Protein AF-A0A973A8Q6-F1 (afdb_monomer)

Mean predicted aligned error: 3.45 Å

pLD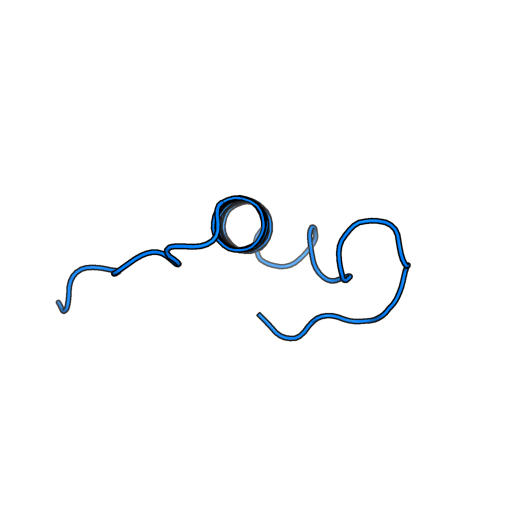DT: mean 91.65, std 7.45, range [57.03, 96.62]

Radius of gyration: 10.57 Å; Cα contacts (8 Å, |Δi|>4): 27; chains: 1; bounding box: 20×17×29 Å

Foldseek 3Di:
DPPDDADPDPVRRVLVVQCVVVVNPPSQADPPPNHGDDD

Sequence (39 aa):
MTEYIPPTIEWVRKQVELYEASGGTQGSTLMETGMPCII

Solvent-accessible surface area (backbone atoms only — not comparable to full-atom values): 2546 Å² total; per-residue (Å²): 129,84,77,86,80,74,61,88,49,65,70,60,36,56,36,51,52,41,17,62,76,50,74,65,77,37,60,54,31,46,77,90,72,72,42,81,44,92,129

Secondary structure (DSSP, 8-state):
-PPP---SSHHHHHHHHHHHHTTTSSS-BSTTS--B---

Nearest PDB structures (foldseek):
  3r5y-assembly3_C  TM=8.215E-01  e=3.493E-01  Nocardia farcinica

Organism: NCBI:txid2030880

Structure (mmCIF, N/CA/C/O backbone):
data_AF-A0A973A8Q6-F1
#
_entry.id   AF-A0A973A8Q6-F1
#
loop_
_atom_site.group_PDB
_atom_site.id
_atom_site.type_symbol
_atom_site.label_atom_id
_atom_site.label_alt_id
_atom_site.label_comp_id
_atom_site.label_asym_id
_atom_site.label_entity_id
_atom_site.label_seq_id
_atom_site.pdbx_PDB_ins_code
_atom_site.Cartn_x
_atom_site.Cartn_y
_atom_site.Cartn_z
_atom_site.occupancy
_atom_site.B_iso_or_equiv
_atom_site.auth_seq_id
_atom_site.auth_comp_id
_atom_site.auth_asym_id
_atom_site.auth_atom_id
_atom_site.pdbx_PDB_model_num
ATOM 1 N N . MET A 1 1 ? -13.678 -3.732 -23.951 1.00 57.03 1 MET A N 1
ATOM 2 C CA . MET A 1 1 ? -13.038 -3.470 -22.649 1.00 57.03 1 MET A CA 1
ATOM 3 C C . MET A 1 1 ? -11.611 -3.089 -22.950 1.00 57.03 1 MET A C 1
ATOM 5 O O . MET A 1 1 ? -10.947 -3.857 -23.632 1.00 57.03 1 MET A O 1
ATOM 9 N N . THR A 1 2 ? -11.183 -1.889 -22.574 1.00 69.81 2 THR A N 1
ATOM 10 C CA . THR A 1 2 ? -9.762 -1.542 -22.642 1.00 69.81 2 THR A CA 1
ATOM 11 C C . THR A 1 2 ? -9.055 -2.431 -21.631 1.00 69.81 2 THR A C 1
ATOM 13 O O . THR A 1 2 ? -9.487 -2.505 -20.482 1.00 69.81 2 THR A O 1
ATOM 16 N N . GLU A 1 3 ? -8.052 -3.176 -22.076 1.00 85.75 3 GLU A N 1
ATOM 17 C CA . GLU A 1 3 ? -7.240 -3.994 -21.182 1.00 85.75 3 GLU A CA 1
ATOM 18 C C . GLU A 1 3 ? -6.579 -3.081 -20.144 1.00 85.75 3 GLU A C 1
ATOM 20 O O . GLU A 1 3 ? -6.149 -1.972 -20.474 1.00 85.75 3 GLU A O 1
ATOM 25 N N . TYR A 1 4 ? -6.541 -3.514 -18.884 1.00 84.06 4 TYR A N 1
ATOM 26 C CA . TYR A 1 4 ? -5.836 -2.771 -17.849 1.00 84.06 4 TYR A CA 1
ATOM 27 C C . TYR A 1 4 ? -4.349 -2.739 -18.201 1.00 84.06 4 TYR A C 1
ATOM 29 O O . TYR A 1 4 ? -3.713 -3.786 -18.325 1.00 84.06 4 TYR A O 1
ATOM 37 N N . ILE A 1 5 ? -3.803 -1.536 -18.381 1.00 88.88 5 ILE A N 1
ATOM 38 C CA . ILE A 1 5 ? -2.371 -1.346 -18.593 1.00 88.88 5 ILE A CA 1
ATOM 39 C C . ILE A 1 5 ? -1.764 -1.026 -17.229 1.00 88.88 5 ILE A C 1
ATOM 41 O O . ILE A 1 5 ? -1.953 0.082 -16.722 1.00 88.88 5 ILE A O 1
ATOM 45 N N . PRO A 1 6 ? -1.050 -1.978 -16.616 1.00 86.31 6 PRO A N 1
ATOM 46 C CA . PRO A 1 6 ? -0.525 -1.785 -15.282 1.00 86.31 6 PRO A CA 1
ATOM 47 C C . PRO A 1 6 ? 0.612 -0.752 -15.271 1.00 86.31 6 PRO A C 1
ATOM 49 O O . PRO A 1 6 ? 1.366 -0.648 -16.247 1.00 86.31 6 PRO A O 1
ATOM 52 N N . PRO A 1 7 ? 0.814 -0.051 -14.143 1.00 90.44 7 PRO A N 1
ATOM 53 C CA . PRO A 1 7 ? 1.954 0.832 -13.947 1.00 90.44 7 PRO A CA 1
ATOM 54 C C . PRO A 1 7 ? 3.285 0.129 -14.248 1.00 90.44 7 PRO A C 1
ATOM 56 O O . PRO A 1 7 ? 3.509 -1.031 -13.877 1.00 90.44 7 PRO A O 1
ATOM 59 N N . THR A 1 8 ? 4.200 0.841 -14.906 1.00 94.69 8 THR A N 1
ATOM 60 C CA . THR A 1 8 ? 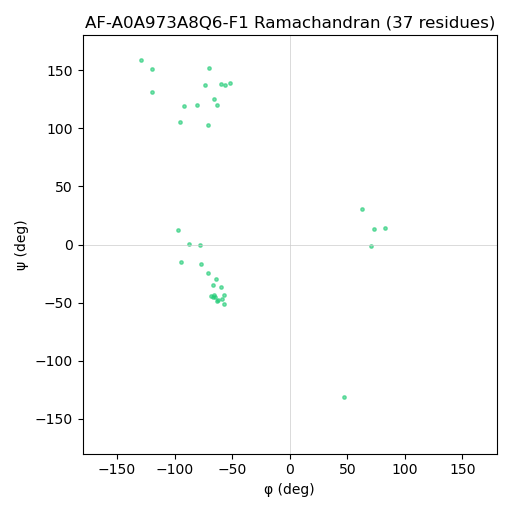5.561 0.345 -15.182 1.00 94.69 8 THR A CA 1
ATOM 61 C C . THR A 1 8 ? 6.414 0.276 -13.919 1.00 94.69 8 THR A C 1
ATOM 63 O O . THR A 1 8 ? 7.350 -0.515 -13.844 1.00 94.69 8 THR A O 1
ATOM 66 N N . ILE A 1 9 ? 6.074 1.081 -12.912 1.00 96.19 9 ILE A N 1
ATOM 67 C CA . ILE A 1 9 ? 6.754 1.117 -11.623 1.00 96.19 9 ILE A CA 1
ATOM 68 C C . ILE A 1 9 ? 6.245 -0.036 -10.753 1.00 96.19 9 ILE A C 1
ATOM 70 O O . ILE A 1 9 ? 5.059 -0.112 -10.431 1.00 96.19 9 ILE A O 1
ATOM 74 N N . GLU A 1 10 ? 7.157 -0.919 -10.344 1.00 94.00 10 GLU A N 1
ATOM 75 C CA . GLU A 1 10 ? 6.828 -2.157 -9.628 1.00 94.00 10 GLU A CA 1
ATOM 76 C C . GLU A 1 10 ? 6.070 -1.914 -8.317 1.00 94.00 10 GLU A C 1
ATOM 78 O O . GLU A 1 10 ? 5.058 -2.563 -8.062 1.00 94.00 10 GLU A O 1
ATOM 83 N N . TRP A 1 11 ? 6.529 -0.973 -7.486 1.00 92.62 11 TRP A N 1
ATOM 84 C CA . TRP A 1 11 ? 5.875 -0.715 -6.202 1.00 92.62 11 TRP A CA 1
ATOM 85 C C . TRP A 1 11 ? 4.464 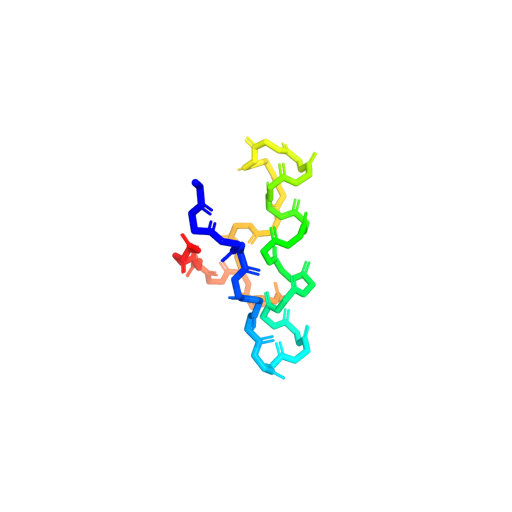-0.141 -6.386 1.00 92.62 11 TRP A C 1
ATOM 87 O O . TRP A 1 11 ? 3.568 -0.503 -5.631 1.00 92.62 11 TRP A O 1
ATOM 97 N N . VAL A 1 12 ? 4.244 0.681 -7.422 1.00 95.00 12 VAL A N 1
ATOM 98 C CA . VAL A 1 12 ? 2.919 1.240 -7.738 1.00 95.00 12 VAL A CA 1
ATOM 99 C C . VAL A 1 12 ? 1.976 0.116 -8.138 1.00 95.00 12 VAL A C 1
ATOM 101 O O . VAL A 1 12 ? 0.862 0.046 -7.634 1.00 95.00 12 VAL A O 1
ATOM 104 N N . ARG A 1 13 ? 2.438 -0.809 -8.988 1.00 95.00 13 ARG A N 1
ATOM 105 C CA . ARG A 1 13 ? 1.658 -1.988 -9.377 1.00 95.00 13 ARG A CA 1
ATOM 106 C C . ARG A 1 13 ? 1.241 -2.812 -8.160 1.00 95.00 13 ARG A C 1
ATOM 108 O O . ARG A 1 13 ? 0.056 -3.072 -8.000 1.00 95.00 13 ARG A O 1
ATOM 115 N N . LYS A 1 14 ? 2.186 -3.166 -7.283 1.00 94.50 14 LYS A N 1
ATOM 116 C CA . LYS A 1 14 ? 1.888 -3.934 -6.060 1.00 94.50 14 LYS A CA 1
ATOM 117 C C . LYS A 1 14 ? 0.904 -3.204 -5.147 1.00 94.50 14 LYS A C 1
ATOM 119 O O . LYS A 1 14 ? 0.069 -3.838 -4.510 1.00 94.50 14 LYS A O 1
ATOM 124 N N . GLN A 1 15 ? 1.001 -1.877 -5.077 1.00 95.31 15 GLN A N 1
ATOM 125 C CA . GLN A 1 15 ? 0.095 -1.067 -4.272 1.00 95.31 15 GLN A CA 1
ATOM 126 C C . GLN A 1 15 ? -1.329 -1.064 -4.843 1.00 95.31 15 GLN A C 1
ATOM 128 O O . GLN A 1 15 ? -2.272 -1.258 -4.080 1.00 95.31 15 GLN A O 1
ATOM 133 N N . VAL A 1 16 ? -1.488 -0.904 -6.163 1.00 94.88 16 VAL A N 1
ATOM 134 C CA . VAL A 1 16 ? -2.797 -0.991 -6.835 1.00 94.88 16 VAL A CA 1
ATOM 135 C C . VAL A 1 16 ? -3.396 -2.386 -6.658 1.00 94.88 16 VAL A C 1
ATOM 137 O O . VAL A 1 16 ? -4.538 -2.502 -6.230 1.00 94.88 16 VAL A O 1
ATOM 140 N N . GLU A 1 17 ? -2.609 -3.439 -6.891 1.00 94.50 17 GLU A N 1
ATOM 141 C CA . GLU A 1 17 ? -3.049 -4.828 -6.710 1.00 94.50 17 GLU A CA 1
ATOM 142 C C . GLU A 1 17 ? -3.540 -5.090 -5.276 1.00 94.50 17 GLU A C 1
ATOM 144 O O . GLU A 1 17 ? -4.592 -5.696 -5.089 1.00 94.50 17 GLU A O 1
ATOM 149 N N . LEU A 1 18 ? -2.828 -4.594 -4.255 1.00 95.50 18 LEU A N 1
ATOM 150 C CA . LEU A 1 18 ? -3.243 -4.708 -2.853 1.00 95.50 18 LEU A CA 1
ATOM 151 C C . LEU A 1 18 ? -4.528 -3.918 -2.561 1.00 95.50 18 LEU A C 1
ATOM 153 O O . LEU A 1 18 ? -5.416 -4.407 -1.857 1.00 95.50 18 LEU A O 1
ATOM 157 N N . TYR A 1 19 ? -4.627 -2.697 -3.081 1.00 95.62 19 TYR A N 1
ATOM 158 C CA . TYR A 1 19 ? -5.794 -1.846 -2.879 1.00 95.62 19 TYR A CA 1
ATOM 159 C C . TYR A 1 19 ? -7.046 -2.468 -3.498 1.00 95.62 19 TYR A C 1
ATOM 161 O O . TYR A 1 19 ? -8.057 -2.628 -2.816 1.00 95.62 19 TYR A O 1
ATOM 169 N N . GLU A 1 20 ? -6.963 -2.911 -4.750 1.00 94.81 20 GLU A N 1
ATOM 170 C CA . GLU A 1 20 ? -8.080 -3.540 -5.454 1.00 94.81 20 GLU A CA 1
ATOM 171 C C . GLU A 1 20 ? -8.454 -4.895 -4.839 1.00 94.81 20 GLU A C 1
ATOM 173 O O . GLU A 1 20 ? -9.632 -5.140 -4.573 1.00 94.81 20 GLU A O 1
ATOM 178 N N . ALA A 1 21 ? -7.473 -5.752 -4.526 1.00 96.38 21 ALA A N 1
ATOM 179 C CA . ALA A 1 21 ? -7.728 -7.064 -3.922 1.00 96.38 21 ALA A CA 1
ATOM 180 C C . ALA A 1 21 ? -8.363 -6.971 -2.525 1.00 96.38 21 ALA A C 1
ATOM 182 O O . ALA A 1 21 ? -9.118 -7.857 -2.126 1.00 96.38 21 ALA A O 1
ATOM 183 N N . SER A 1 22 ? -8.077 -5.899 -1.784 1.00 96.62 22 SER A N 1
ATOM 184 C CA . SER A 1 22 ? -8.647 -5.653 -0.454 1.00 96.62 22 SER A CA 1
ATOM 185 C C . SER A 1 22 ? -9.984 -4.903 -0.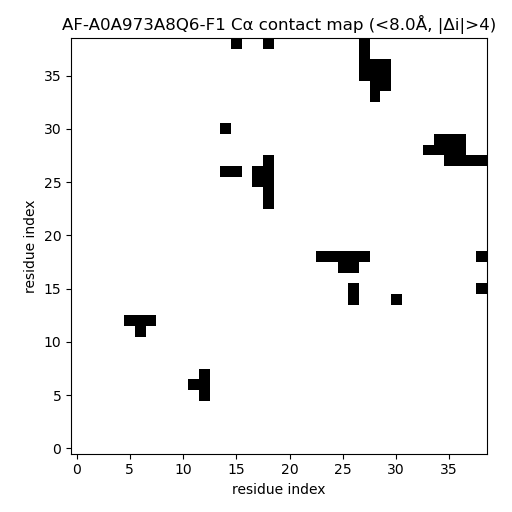480 1.00 96.62 22 SER A C 1
ATOM 187 O O . SER A 1 22 ? -10.533 -4.601 0.584 1.00 96.62 2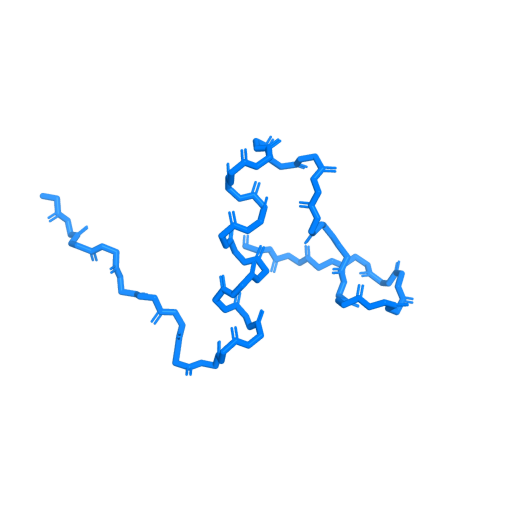2 SER A O 1
ATOM 189 N N . GLY A 1 23 ? -10.502 -4.552 -1.663 1.00 95.81 23 GLY A N 1
ATOM 190 C CA . GLY A 1 23 ? -11.693 -3.709 -1.792 1.00 95.81 23 GLY A CA 1
ATOM 191 C C . GLY A 1 23 ? -11.500 -2.305 -1.207 1.00 95.81 23 GLY A C 1
ATOM 192 O O . GLY A 1 23 ? -12.448 -1.720 -0.688 1.00 95.81 23 GLY A O 1
ATOM 193 N N . GLY A 1 24 ? -10.271 -1.787 -1.237 1.00 94.88 24 GLY A N 1
ATOM 194 C CA . GLY A 1 24 ? -9.910 -0.456 -0.751 1.00 94.88 24 GLY A CA 1
ATOM 195 C C . GLY A 1 24 ? -9.657 -0.351 0.755 1.00 94.88 24 GLY A C 1
ATOM 196 O O . GLY A 1 24 ? -9.608 0.757 1.287 1.00 94.88 24 GLY A O 1
ATOM 197 N N . THR A 1 25 ? -9.498 -1.475 1.461 1.00 95.25 25 THR A N 1
ATOM 198 C CA . THR A 1 25 ? -9.247 -1.491 2.917 1.00 95.25 25 THR A CA 1
ATOM 199 C C . THR A 1 25 ? -7.763 -1.557 3.286 1.00 95.25 25 THR A C 1
ATOM 201 O O . THR A 1 25 ? -7.399 -1.275 4.428 1.00 95.25 25 THR A O 1
ATOM 204 N N . GLN A 1 26 ? -6.893 -1.897 2.332 1.00 95.00 26 GLN A N 1
ATOM 205 C CA . GLN A 1 26 ? -5.439 -1.960 2.489 1.00 95.00 26 GLN A CA 1
ATOM 206 C C . GLN A 1 26 ? -4.745 -1.170 1.373 1.00 95.00 26 GLN A C 1
ATOM 208 O O . GLN A 1 26 ? -5.330 -0.912 0.328 1.00 95.00 26 GLN A O 1
ATOM 213 N N . GLY A 1 27 ? -3.488 -0.767 1.587 1.00 94.06 27 GLY A N 1
ATOM 214 C CA . GLY A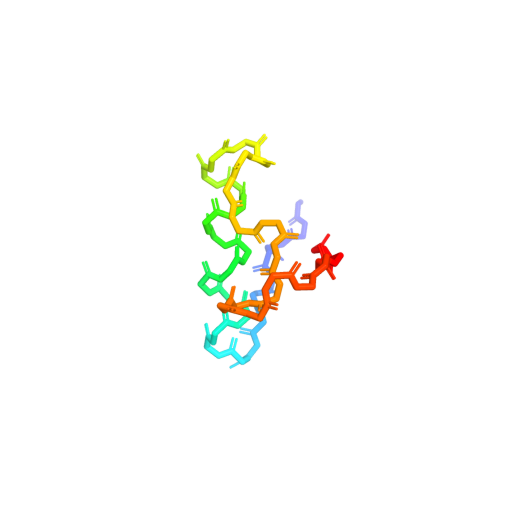 1 27 ?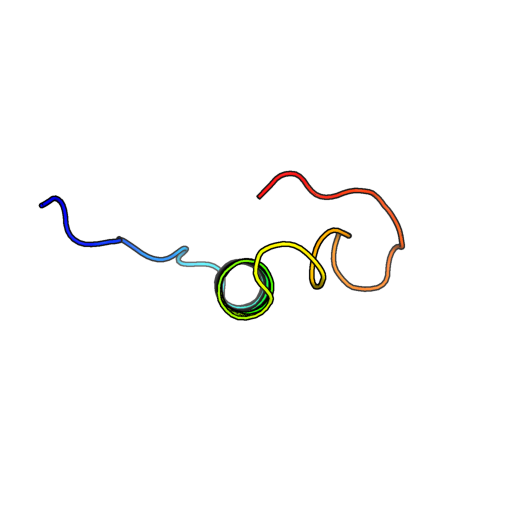 -2.715 -0.036 0.573 1.00 94.06 27 GLY A CA 1
ATOM 215 C C . GLY A 1 27 ? -3.135 1.424 0.363 1.00 94.06 27 GLY A C 1
ATOM 216 O O . GLY A 1 27 ? -2.700 2.037 -0.599 1.00 94.06 27 GLY A O 1
ATOM 217 N N . SER A 1 28 ? -3.944 2.011 1.252 1.00 95.19 28 SER A N 1
ATOM 218 C CA . SER A 1 28 ? -4.436 3.398 1.147 1.00 95.19 28 SER A CA 1
ATOM 219 C C . SER A 1 28 ? -3.418 4.475 1.559 1.00 95.19 28 SER A C 1
ATOM 221 O O . SER A 1 28 ? -3.723 5.670 1.547 1.00 95.19 28 SER A O 1
ATOM 223 N N . THR A 1 29 ? -2.219 4.070 1.975 1.00 95.12 29 THR A N 1
ATOM 224 C CA . THR A 1 29 ? -1.126 4.961 2.375 1.00 95.12 29 THR A CA 1
ATOM 225 C C . THR A 1 29 ? 0.084 4.746 1.484 1.00 95.12 29 THR A C 1
ATOM 227 O O . THR A 1 29 ? 0.309 3.648 0.981 1.00 95.12 29 THR A O 1
ATOM 230 N N . LEU A 1 30 ? 0.887 5.793 1.303 1.00 94.81 30 LEU A N 1
ATOM 231 C CA . LEU A 1 30 ? 2.090 5.738 0.491 1.00 94.81 30 LEU A CA 1
ATOM 232 C C . LEU A 1 30 ? 3.139 4.897 1.211 1.00 94.81 30 LEU A C 1
ATOM 234 O O . LEU A 1 30 ? 3.796 5.382 2.140 1.00 94.81 30 LEU A O 1
ATOM 238 N N . MET A 1 31 ? 3.305 3.654 0.759 1.00 89.19 31 MET A N 1
ATOM 239 C CA . MET A 1 31 ? 4.229 2.694 1.362 1.00 89.19 31 MET A CA 1
ATOM 240 C C . MET A 1 31 ? 4.055 2.672 2.898 1.00 89.19 31 MET A C 1
ATOM 242 O O . MET A 1 31 ? 2.934 2.629 3.404 1.00 89.19 31 MET A O 1
ATOM 246 N N . GLU A 1 32 ? 5.154 2.769 3.647 1.00 88.00 32 GLU A N 1
ATOM 247 C CA . GLU A 1 32 ? 5.178 2.773 5.115 1.00 88.00 32 GLU A CA 1
ATOM 248 C C . GLU A 1 32 ? 5.229 4.189 5.717 1.00 88.00 32 GLU A C 1
ATOM 250 O O . GLU A 1 32 ? 5.492 4.364 6.903 1.00 88.00 32 GLU A O 1
ATOM 255 N N . THR A 1 33 ? 4.988 5.231 4.914 1.00 94.44 33 THR A N 1
ATOM 256 C CA . THR A 1 33 ? 5.092 6.628 5.383 1.00 94.44 33 THR A CA 1
ATOM 257 C C . THR A 1 33 ? 3.900 7.072 6.230 1.00 94.44 33 THR A C 1
ATOM 259 O O . THR A 1 33 ? 3.961 8.109 6.886 1.00 94.44 33 THR A O 1
ATOM 262 N N . GLY A 1 34 ? 2.786 6.335 6.165 1.00 92.00 34 GLY A N 1
ATOM 263 C CA . GLY A 1 34 ? 1.511 6.724 6.770 1.00 92.00 34 GLY A CA 1
ATOM 264 C C . GLY A 1 34 ? 0.816 7.901 6.073 1.00 92.00 34 GLY A C 1
ATOM 265 O O . GLY A 1 34 ? -0.287 8.272 6.470 1.00 92.00 34 GLY A O 1
ATOM 266 N N . MET A 1 35 ? 1.412 8.484 5.027 1.00 96.44 35 MET A N 1
ATOM 267 C CA . MET A 1 35 ? 0.770 9.546 4.254 1.00 96.44 35 MET A CA 1
ATOM 268 C C . MET A 1 35 ? -0.341 8.959 3.377 1.00 96.44 35 MET A C 1
ATOM 270 O O . MET A 1 35 ? -0.112 7.926 2.750 1.00 96.44 35 MET A O 1
ATOM 274 N N . PRO A 1 36 ? -1.520 9.593 3.279 1.00 95.12 36 PRO A N 1
ATOM 275 C CA . PRO A 1 36 ? -2.572 9.152 2.367 1.00 95.12 36 PRO A CA 1
ATOM 276 C C . PRO A 1 36 ? -2.074 9.072 0.919 1.00 95.12 36 PRO A C 1
ATOM 278 O O . PRO A 1 36 ? -1.373 9.972 0.452 1.00 95.12 36 PRO A O 1
ATOM 281 N N . CYS A 1 37 ? -2.446 8.011 0.203 1.00 93.00 37 CYS A N 1
ATOM 282 C CA . CYS A 1 37 ? -2.131 7.840 -1.213 1.00 93.00 37 CYS A CA 1
ATOM 283 C C . CYS A 1 37 ? -3.422 7.729 -2.027 1.00 93.00 37 CYS A C 1
ATOM 285 O O . CYS A 1 37 ? -4.325 6.981 -1.661 1.00 93.00 37 CYS A O 1
ATOM 287 N N . ILE A 1 38 ? -3.504 8.497 -3.114 1.00 90.81 38 ILE A N 1
ATOM 288 C CA . ILE A 1 38 ? -4.620 8.448 -4.062 1.00 90.81 38 ILE A CA 1
ATOM 289 C C . ILE A 1 38 ? -4.226 7.448 -5.146 1.00 90.81 38 ILE A C 1
ATOM 291 O O . ILE A 1 38 ? -3.190 7.632 -5.789 1.00 90.81 38 ILE A O 1
ATOM 295 N N . ILE A 1 39 ? -5.025 6.392 -5.282 1.00 87.44 39 ILE A N 1
ATOM 296 C CA . ILE A 1 39 ? -4.798 5.257 -6.184 1.00 87.44 39 ILE A CA 1
ATOM 297 C C . ILE A 1 39 ? -5.723 5.364 -7.388 1.00 87.44 39 ILE A C 1
ATOM 299 O O . ILE A 1 39 ? -6.912 5.696 -7.174 1.00 87.44 39 ILE A O 1
#

=== Feature glossary ===
Each block in this record encodes a different view of the same protein. In brief:

Predicted aligned error. PAE(i, j) answers: if I align the predicted and true structures on residue i, how far off (in Å) do I expect residue j to be? A block-diagonal PAE matrix with low values on the blocks and high values off-diagonal is the signature of a multi-domain protein with confidently predicted domains but uncertain inter-domain orientation.

Contact-map, Ramachandran, and PAE plots. Plot images: a contact map (which residues are close in 3D, as an N×N binary image), a Ramachandran scatter (backbone torsion angles, revealing secondary-structure composition at a glance), and — for AlphaFold structures — a PAE heatmap (pairwise prediction confidence).

Backbone torsions (φ/ψ). φ (phi) and ψ (psi) are the two rotatable backbone dihedrals per residue: φ is the C(i-1)–N–Cα–C torsion, ψ is the N–Cα–C–N(i+1) torsion, both in degrees on (−180°, 180°]. α-helical residues cluster near (−60°, −45°); β-strand residues near (−120°, +130°). A Ramachandran plot is simply a scatter of (φ, ψ) for every residue.

Foldseek 3Di. A 3Di character summarizes, for each residue, the relative orientation of the Cα frame of its nearest spatial neighbor. Because it encodes fold topology rather than chemistry, 3Di alignments detect remote structural similarity that sequence alignment misses.

Radius of gyration, Cα contacts, bounding box. Three whole-structure scalars: the radius of gyration (RMS distance of Cα from centroid, in Å), the count of Cα–Cα contacts (pairs closer than 8 Å and separated by more than four residues in sequence — i.e. tertiary, not local, contacts), and the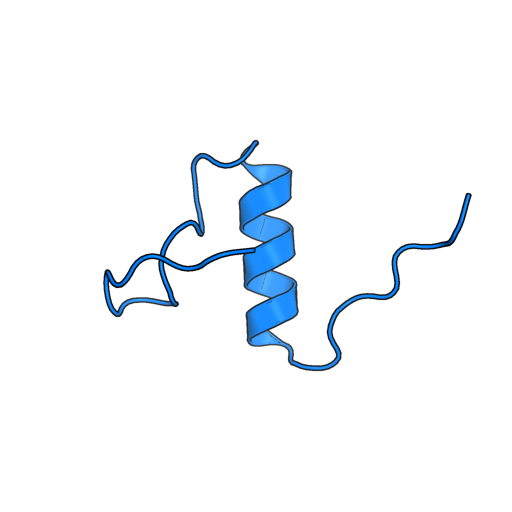 bounding-box dimensions. Together they distinguish compact globular folds from extended fibres or disordered chains.

Sequence. Sequence gives the chain of amino acids in standard one-letter code (A=alanine, C=cysteine, …, Y=tyrosine), read N→C. It is the only feature that is directly encoded by the gene; all structural features are derived from the folded form of this sequence.

mmCIF coordinates. Atomic coordinates in PDBx/mmCIF format — the same representation the Protein Data Bank distributes. Each line of the _atom_site loop places one backbone atom in Cartesian space (units: ångströms, origin: arbitrary).

Secondary structure (3-state, P-SEA). Three-state secondary structure (P-SEA) collapses the eight DSSP classes into helix (a), strand (b), and coil (c). P-SEA assigns these from Cα geometry alone — distances and angles — without requiring backbone oxygens, so it works on any Cα trace.

InterPro / GO / CATH / organism. Functional annotations link the protein to curated databases. InterPro entries identify conserved domains and families by matching the sequence against member-database signatures (Pfam, PROSITE, CDD, …). Gene Ontology (GO) terms describe molecular function, biological process, and cellular component in a controlled vocabulary. CATH places the structure in a hierarchical fold classification (Class/Architecture/Topology/Homologous-superfamily). The organism is the source species.

B-factor. B-factor (Debye–Waller factor) reflects atomic displacement in the crystal lattice. It is an experimental observable (units Å²), not a prediction; low values mean the atom is pinned down, high values mean it moves or is heterogeneous across the crystal.

Rendered structure images. Structure images are PyMOL renders from six orthogonal camera directions. Cartoon representation draws helices as coils and strands as arrows; sticks shows the backbone as bonds; surface shows the solvent-excluded envel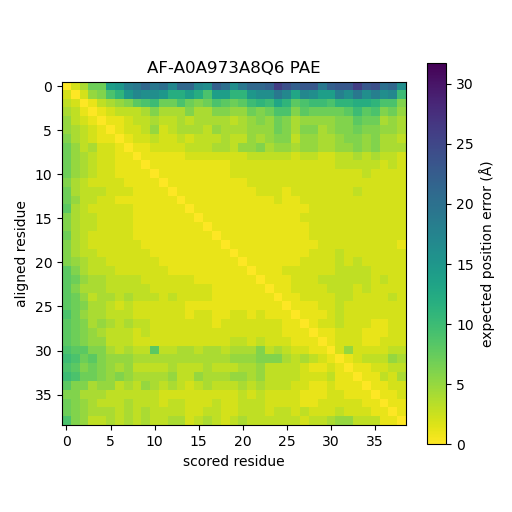ope. Rainbow coloring maps sequence position to hue (blue→red, N→C); chain coloring assigns a distinct color per polypeptide.

Solvent-accessible surface area. Solvent-accessible surface area (SASA) is the area in Å² traced out by the centre of a 1.4 Å probe sphere (a water molecule) rolled over the protein's van der Waals surface (Shrake–Rupley / Lee–Richards construction). Buried residues have near-zero SASA; fully exposed residues can exceed 200 Å². The total SASA scales roughly with the number of surface residues.

Secondary structure (8-state, DSSP). The SS8 string is DSSP's per-residue secondary-structure call. α-helix (H) means an i→i+4 H-bond ladder; β-strand (E) means the residue participates in a β-sheet; 3₁₀ (G) and π (I) are tighter and wider helices; T/S are turns/bends; '-' is loop.

pLDDT. For AlphaFold models, the B-factor field carries pLDDT — the model's own estimate of local accuracy on a 0–100 scale. Regions with pLDDT<50 should be treated as essentially unmodeled; they often correspond to intrinsically disordered segments.

Nearest PDB structures. Nearest PDB neighbors are the top structural matches found by Foldseek when searching this structure against the entire Protein Data Bank. Each hit reports a TM-score (0 to 1; >0.5 almost always implies the same fold) and an E-value. These are *structural* homologs — they may share no detectable sequence similarity.